Protein AF-A0A6N7SR14-F1 (afdb_monomer)

pLDDT: mean 85.03, std 13.59, range [42.34, 95.38]

Secondary structure (DSSP, 8-state):
----HHHHHHHHHTS-GGGGGSHHHHHHHHHHHHH--S--HHHHHHHHHHHH------SSHHHHHHHIIIIIIHHHHTT-

Foldseek 3Di:
DPDQPLRVLCVVVVHDSLCLQDPVNVLVSLVVLLVDDDDAVVSLQVSCCSRPVDHDDDRGSVRSNVCCCPPPVVVVPVVD

Mean predicted aligned error: 5.09 Å

Radius of gyration: 11.95 Å; Cα contacts (8 Å, |Δi|>4): 66; chains: 1; bounding box: 28×22×35 Å

Sequence (80 aa):
MKTDLLENIAEALGIYISDLRHEDIQKQTLSYIIGCNGYEAVEWNKLIHYMFGIKCDFSSESEAKDFYIRKIAAPVYRKI

Solvent-accessible surface area (backbone atoms only — not comparable to full-atom values): 4745 Å² total; per-residue (Å²): 127,90,68,54,61,56,55,48,55,18,59,76,70,75,50,56,64,79,50,47,55,37,70,74,45,46,65,62,45,51,69,54,58,72,68,60,79,94,58,58,21,68,47,50,28,51,42,46,24,65,46,71,69,43,87,60,83,46,88,33,50,67,56,42,50,52,46,43,48,65,71,58,50,46,68,67,59,72,79,110

Structure (mmCIF, N/CA/C/O backbone):
data_AF-A0A6N7SR14-F1
#
_entry.id   AF-A0A6N7SR14-F1
#
loop_
_atom_site.group_PDB
_atom_site.id
_atom_site.type_symbol
_atom_site.label_atom_id
_atom_site.label_alt_id
_atom_site.label_comp_id
_atom_site.label_asym_id
_atom_site.label_entity_id
_atom_site.label_seq_id
_atom_site.pdbx_PDB_ins_code
_atom_site.Cartn_x
_atom_site.Cartn_y
_atom_site.Cartn_z
_atom_site.occupancy
_atom_site.B_iso_or_equiv
_atom_site.auth_seq_id
_atom_site.auth_comp_id
_atom_site.auth_asym_id
_atom_site.auth_atom_id
_atom_site.pdbx_PDB_model_num
ATOM 1 N N . MET A 1 1 ? 3.443 12.218 16.535 1.00 42.34 1 MET A N 1
ATOM 2 C CA . MET A 1 1 ? 4.330 11.107 16.118 1.00 42.34 1 MET A CA 1
ATOM 3 C C . MET A 1 1 ? 4.120 10.920 14.625 1.00 42.34 1 MET A C 1
ATOM 5 O O . MET A 1 1 ? 3.006 11.173 14.187 1.00 42.34 1 MET A O 1
ATOM 9 N N . LYS A 1 2 ? 5.149 10.593 13.831 1.00 53.69 2 LYS A N 1
ATOM 10 C CA . LYS A 1 2 ? 4.907 10.212 12.430 1.00 53.69 2 LYS A CA 1
ATOM 11 C C . LYS A 1 2 ? 4.217 8.846 12.468 1.00 53.69 2 LYS A C 1
ATOM 13 O O . LYS A 1 2 ? 4.856 7.887 12.874 1.00 53.69 2 LYS A O 1
ATOM 18 N N . THR A 1 3 ? 2.923 8.810 12.175 1.00 65.50 3 THR A N 1
ATOM 19 C CA . THR A 1 3 ? 2.126 7.582 12.074 1.00 65.50 3 THR A CA 1
ATOM 20 C C . THR A 1 3 ? 2.673 6.737 10.924 1.00 65.50 3 THR A C 1
ATOM 22 O O . THR A 1 3 ? 2.959 7.300 9.860 1.00 65.50 3 THR A O 1
ATOM 25 N N . ASP A 1 4 ? 2.839 5.428 11.131 1.00 90.00 4 ASP A N 1
ATOM 26 C CA . ASP A 1 4 ? 3.287 4.488 10.093 1.00 90.00 4 ASP A CA 1
ATOM 27 C C . ASP A 1 4 ? 2.371 4.586 8.859 1.00 90.00 4 ASP A C 1
ATOM 29 O O . ASP A 1 4 ? 1.175 4.873 8.978 1.00 90.00 4 ASP A O 1
ATOM 33 N N . LEU A 1 5 ? 2.901 4.364 7.649 1.00 92.00 5 LEU A N 1
ATOM 34 C CA . LEU A 1 5 ? 2.121 4.586 6.417 1.00 92.00 5 LEU A CA 1
ATOM 35 C C . LEU A 1 5 ? 0.870 3.694 6.362 1.00 92.00 5 LEU A C 1
ATOM 37 O O . LEU A 1 5 ? -0.203 4.146 5.968 1.00 92.00 5 LEU A O 1
ATOM 41 N N . LEU A 1 6 ? 0.999 2.438 6.798 1.00 92.56 6 LEU A N 1
ATOM 42 C CA . LEU A 1 6 ? -0.112 1.485 6.890 1.00 92.56 6 LEU A CA 1
ATOM 43 C C . LEU A 1 6 ? -1.211 1.964 7.843 1.00 92.56 6 LEU A C 1
ATOM 45 O O . LEU A 1 6 ? -2.393 1.868 7.518 1.00 92.56 6 LEU A O 1
ATOM 49 N N . GLU A 1 7 ? -0.813 2.480 9.003 1.00 92.62 7 GLU A N 1
ATOM 50 C CA . GLU A 1 7 ? -1.733 2.993 10.015 1.00 92.62 7 GLU A CA 1
ATOM 51 C C . GLU A 1 7 ? -2.458 4.237 9.509 1.00 92.62 7 GLU A C 1
ATOM 53 O O . GLU A 1 7 ? -3.678 4.303 9.618 1.00 92.62 7 GLU A O 1
ATOM 58 N N . ASN A 1 8 ? -1.741 5.168 8.871 1.00 92.12 8 ASN A N 1
ATOM 59 C CA . ASN A 1 8 ? -2.352 6.373 8.313 1.00 92.12 8 ASN A CA 1
ATOM 60 C C . ASN A 1 8 ? -3.395 6.034 7.233 1.00 92.12 8 ASN A C 1
ATOM 62 O O . ASN A 1 8 ? -4.492 6.584 7.227 1.00 92.12 8 ASN A O 1
ATOM 66 N N . ILE A 1 9 ? -3.096 5.080 6.343 1.00 91.81 9 ILE A N 1
ATOM 67 C CA . ILE A 1 9 ? -4.056 4.651 5.315 1.00 91.81 9 ILE A CA 1
ATOM 68 C C . ILE A 1 9 ? -5.298 4.017 5.954 1.00 91.81 9 ILE A C 1
ATOM 70 O O . ILE A 1 9 ? -6.419 4.327 5.549 1.00 91.81 9 ILE A O 1
ATOM 74 N N . ALA A 1 10 ? -5.118 3.138 6.943 1.00 92.00 10 ALA A N 1
ATOM 75 C CA . ALA A 1 10 ? -6.234 2.494 7.633 1.00 92.00 10 ALA A CA 1
ATOM 76 C C . ALA A 1 10 ? -7.109 3.516 8.382 1.00 92.00 10 ALA A C 1
ATOM 78 O O . ALA A 1 10 ? -8.333 3.492 8.254 1.00 92.00 10 ALA A O 1
ATOM 79 N N . GLU A 1 11 ? -6.481 4.458 9.091 1.00 92.12 11 GLU A N 1
ATOM 80 C CA . GLU A 1 11 ? -7.154 5.540 9.813 1.00 92.12 11 GLU A CA 1
ATOM 81 C C . GLU A 1 11 ? -7.930 6.458 8.861 1.00 92.12 11 GLU A C 1
ATOM 83 O O . GLU A 1 11 ? -9.106 6.736 9.094 1.00 92.12 11 GLU A O 1
ATOM 88 N N . ALA A 1 12 ? -7.319 6.867 7.747 1.00 89.56 12 ALA A N 1
ATOM 89 C CA . ALA A 1 12 ? -7.951 7.746 6.767 1.00 89.56 12 ALA A CA 1
ATOM 90 C C . ALA A 1 12 ? -9.177 7.125 6.084 1.00 89.56 12 ALA A C 1
ATOM 92 O O . ALA A 1 12 ? -10.086 7.843 5.667 1.00 89.56 12 ALA A O 1
ATOM 93 N N . LEU A 1 13 ? -9.203 5.798 5.969 1.00 89.50 13 LEU A N 1
ATOM 94 C CA . LEU A 1 13 ? -10.326 5.047 5.412 1.00 89.50 13 LEU A CA 1
ATOM 95 C C . LEU A 1 13 ? -11.327 4.587 6.484 1.00 89.50 13 LEU A C 1
ATOM 97 O O . LEU A 1 13 ? -12.391 4.083 6.131 1.00 89.50 13 LEU A O 1
ATOM 101 N N . GLY A 1 14 ? -11.020 4.768 7.773 1.00 92.12 14 GLY A N 1
ATOM 102 C CA . GLY A 1 14 ? -11.870 4.329 8.880 1.00 92.12 14 GLY A CA 1
ATOM 103 C C . GLY A 1 14 ? -12.010 2.806 8.975 1.00 92.12 14 GLY A C 1
ATOM 104 O O . GLY A 1 14 ? -13.077 2.313 9.337 1.00 92.12 14 GLY A O 1
ATOM 105 N N . ILE A 1 15 ? -10.956 2.066 8.622 1.00 92.75 15 ILE A N 1
ATOM 106 C CA . ILE A 1 15 ? -10.928 0.595 8.575 1.00 92.75 15 ILE A CA 1
ATOM 107 C C . ILE A 1 15 ? -9.815 0.029 9.458 1.00 92.75 15 ILE A C 1
ATOM 109 O O . ILE A 1 15 ? -8.934 0.753 9.925 1.00 92.75 15 ILE A O 1
ATOM 113 N N . TYR A 1 16 ? -9.809 -1.288 9.659 1.00 94.31 16 TYR A N 1
ATOM 114 C CA . TYR A 1 16 ? -8.684 -1.955 10.302 1.00 94.31 16 TYR A CA 1
ATOM 115 C C . TYR A 1 16 ? -7.547 -2.185 9.300 1.00 94.31 16 TYR A C 1
ATOM 117 O O . TYR A 1 16 ? -7.775 -2.437 8.118 1.00 94.31 16 TYR A O 1
ATOM 125 N N . ILE A 1 17 ? -6.298 -2.197 9.779 1.00 93.31 17 ILE A N 1
ATOM 126 C CA . ILE A 1 17 ? -5.121 -2.506 8.941 1.00 93.31 17 ILE A CA 1
ATOM 127 C C . ILE A 1 17 ? -5.289 -3.863 8.245 1.00 93.31 17 ILE A C 1
ATOM 129 O O . ILE A 1 17 ? -4.940 -4.003 7.075 1.00 93.31 17 ILE A O 1
ATOM 133 N N . SER A 1 18 ? -5.883 -4.847 8.933 1.00 94.50 18 SER A N 1
ATOM 134 C CA . SER A 1 18 ? -6.194 -6.170 8.375 1.00 94.50 18 SER A CA 1
ATOM 135 C C . SER A 1 18 ? -6.999 -6.113 7.083 1.00 94.50 18 SER A C 1
ATOM 137 O O . SER A 1 18 ? -6.829 -7.004 6.243 1.00 94.50 18 SER A O 1
ATOM 1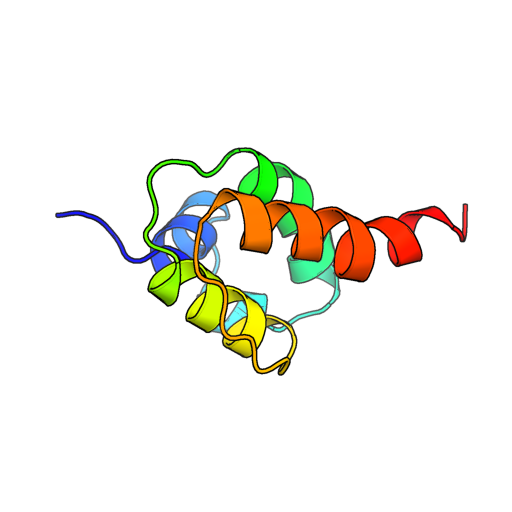39 N N . ASP A 1 19 ? -7.823 -5.076 6.927 1.00 93.25 19 ASP A N 1
ATOM 140 C CA . ASP A 1 19 ? -8.771 -4.938 5.831 1.00 93.25 19 ASP A CA 1
ATOM 141 C C . ASP A 1 19 ? -8.090 -4.475 4.537 1.00 93.25 19 ASP A C 1
ATOM 143 O O . ASP A 1 19 ? -8.578 -4.755 3.443 1.00 93.25 19 ASP A O 1
ATOM 147 N N . LEU A 1 20 ? -6.897 -3.870 4.631 1.00 91.38 20 LEU A N 1
ATOM 148 C CA . LEU A 1 20 ? -6.082 -3.452 3.480 1.00 91.38 20 LEU A CA 1
ATOM 149 C C . LEU A 1 20 ? -5.639 -4.626 2.584 1.00 91.38 20 LEU A C 1
ATOM 151 O O . LEU A 1 20 ? -5.135 -4.420 1.480 1.00 91.38 20 LEU A O 1
ATOM 155 N N . ARG A 1 21 ? -5.822 -5.870 3.041 1.00 90.69 21 ARG A N 1
ATOM 156 C CA . ARG A 1 21 ? -5.557 -7.091 2.263 1.00 90.69 21 ARG A CA 1
ATOM 157 C C . ARG A 1 21 ? -6.744 -7.535 1.403 1.00 90.69 21 ARG A C 1
ATOM 159 O O . ARG A 1 21 ? -6.589 -8.451 0.601 1.00 90.69 21 ARG A O 1
ATOM 166 N N . HIS A 1 22 ? -7.915 -6.918 1.559 1.00 90.44 22 HIS A N 1
ATOM 167 C CA . HIS A 1 22 ? -9.074 -7.210 0.721 1.00 90.44 22 HIS A CA 1
ATOM 168 C C . HIS A 1 22 ? -8.973 -6.483 -0.621 1.00 90.44 22 HIS A C 1
ATOM 170 O O . HIS A 1 22 ? -8.702 -5.285 -0.674 1.00 90.44 22 HIS A O 1
ATOM 176 N N . GLU A 1 23 ? -9.240 -7.201 -1.712 1.00 84.88 23 GLU A N 1
ATOM 177 C CA . GLU A 1 23 ? -9.086 -6.691 -3.081 1.00 84.88 23 GLU A CA 1
ATOM 178 C C . GLU A 1 23 ? -9.904 -5.409 -3.337 1.00 84.88 23 GLU A C 1
ATOM 180 O O . GLU A 1 23 ? -9.420 -4.470 -3.971 1.00 84.88 23 GLU A O 1
ATOM 185 N N . ASP A 1 24 ? -11.124 -5.330 -2.802 1.00 84.75 24 ASP A N 1
ATOM 186 C CA . ASP A 1 24 ? -11.991 -4.158 -2.974 1.00 84.75 24 ASP A CA 1
ATOM 187 C C . ASP A 1 24 ? -11.465 -2.924 -2.234 1.00 84.75 24 ASP A C 1
ATOM 189 O O . ASP A 1 24 ? -11.593 -1.803 -2.729 1.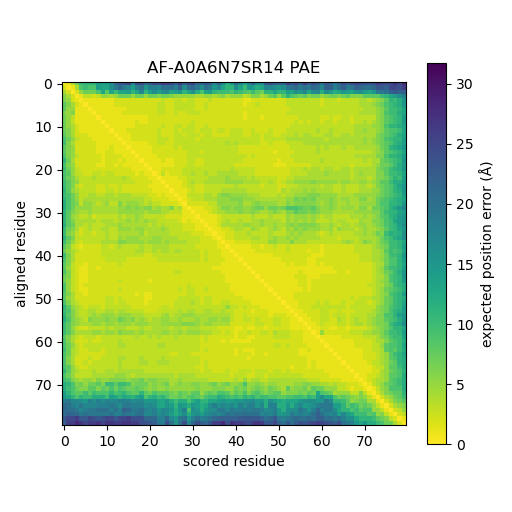00 84.75 24 ASP A O 1
ATOM 193 N N . ILE A 1 25 ? -10.819 -3.127 -1.084 1.00 86.88 25 ILE A N 1
ATOM 194 C CA . ILE A 1 25 ? -10.164 -2.061 -0.322 1.00 86.88 25 ILE A CA 1
ATOM 195 C C . ILE A 1 25 ? -8.887 -1.617 -1.035 1.00 86.88 25 ILE A C 1
ATOM 197 O O . ILE A 1 25 ? -8.660 -0.421 -1.200 1.00 86.88 25 ILE A O 1
ATOM 201 N N . GLN A 1 26 ? -8.087 -2.553 -1.551 1.00 86.31 26 GLN A N 1
ATOM 202 C CA . GLN A 1 26 ? -6.882 -2.235 -2.324 1.00 86.31 26 GLN A CA 1
ATOM 203 C C . GLN A 1 26 ? -7.187 -1.330 -3.519 1.00 86.31 26 GLN A C 1
ATOM 205 O O . GLN A 1 26 ? -6.460 -0.367 -3.760 1.00 86.31 26 GLN A O 1
ATOM 210 N N . LYS A 1 27 ? -8.291 -1.577 -4.233 1.00 79.56 27 LYS A N 1
ATOM 211 C CA . LYS A 1 27 ? -8.735 -0.712 -5.339 1.00 79.56 27 LYS A CA 1
ATOM 212 C C . LYS A 1 27 ? -9.110 0.695 -4.865 1.00 79.56 27 LYS A C 1
ATOM 214 O O . LYS A 1 27 ? -8.795 1.666 -5.547 1.00 79.56 27 LYS A O 1
ATOM 219 N N . GLN A 1 28 ? -9.744 0.816 -3.699 1.00 79.38 28 GLN A N 1
ATOM 220 C CA . GLN A 1 28 ? -10.155 2.104 -3.125 1.00 79.38 28 GLN A CA 1
ATOM 221 C C . GLN A 1 28 ? -8.978 2.910 -2.562 1.00 79.38 28 GLN A C 1
ATOM 223 O O . GLN A 1 28 ? -8.972 4.135 -2.653 1.00 79.38 28 GLN A O 1
ATOM 228 N N . THR A 1 29 ? -7.944 2.237 -2.049 1.00 83.00 29 THR A N 1
ATOM 229 C CA . THR A 1 29 ? -6.746 2.891 -1.487 1.00 83.00 29 THR A CA 1
ATOM 230 C C . THR A 1 29 ? -5.899 3.634 -2.526 1.00 83.00 29 THR A C 1
ATOM 232 O O . THR A 1 29 ? -5.044 4.432 -2.148 1.00 83.00 29 THR A O 1
ATOM 235 N N . LEU A 1 30 ? -6.146 3.423 -3.825 1.00 76.50 30 LEU A N 1
ATOM 236 C CA . LEU A 1 30 ? -5.361 3.983 -4.927 1.00 76.50 30 LEU A CA 1
ATOM 237 C C . LEU A 1 30 ? -5.268 5.512 -4.888 1.00 76.50 30 LEU A C 1
ATOM 239 O O . LEU A 1 30 ? -4.176 6.070 -4.999 1.00 76.50 30 LEU A O 1
ATOM 243 N N . SER A 1 31 ? -6.407 6.190 -4.740 1.00 76.81 31 SER A N 1
ATOM 244 C CA . SER A 1 31 ? -6.461 7.657 -4.725 1.00 76.81 31 SER A CA 1
ATOM 245 C C . SER A 1 31 ? -5.713 8.231 -3.524 1.00 76.81 31 SER A C 1
ATOM 247 O O . SER A 1 31 ? -5.017 9.238 -3.646 1.00 76.81 31 SER A O 1
ATOM 249 N N . TYR A 1 32 ? -5.810 7.551 -2.382 1.00 85.94 32 TYR A N 1
ATOM 250 C CA . TYR A 1 32 ? -5.161 7.957 -1.148 1.00 85.94 32 TYR A CA 1
ATOM 251 C C . TYR A 1 32 ? -3.644 7.736 -1.203 1.00 85.94 32 TYR A C 1
ATOM 253 O O . TYR A 1 32 ? -2.878 8.654 -0.924 1.00 85.94 32 TYR A O 1
ATOM 261 N N . ILE A 1 33 ? -3.199 6.566 -1.672 1.00 86.12 33 ILE A N 1
ATOM 262 C CA . ILE A 1 33 ? -1.780 6.220 -1.828 1.00 86.12 33 ILE A CA 1
ATOM 263 C C . ILE A 1 33 ? -1.044 7.213 -2.740 1.00 86.12 33 ILE A C 1
ATOM 265 O O . ILE A 1 33 ? 0.072 7.623 -2.427 1.00 86.12 33 ILE A O 1
ATOM 269 N N . ILE A 1 34 ? -1.665 7.652 -3.839 1.00 80.38 34 ILE A N 1
ATOM 270 C CA . ILE A 1 34 ? -1.074 8.673 -4.721 1.00 80.38 34 ILE A CA 1
ATOM 271 C C . ILE A 1 34 ? -0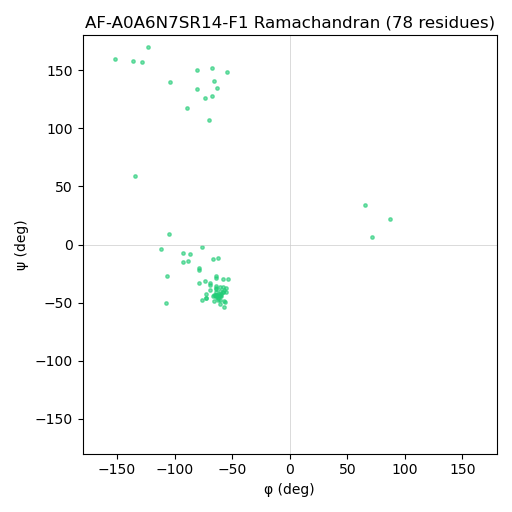.911 10.017 -3.984 1.00 80.38 34 ILE A C 1
ATOM 273 O O . ILE A 1 34 ? 0.069 10.730 -4.209 1.00 80.38 34 ILE A O 1
ATOM 277 N N . GLY A 1 35 ? -1.850 10.353 -3.094 1.00 85.62 35 GLY A N 1
ATOM 278 C CA . GLY A 1 35 ? -1.846 11.585 -2.303 1.00 85.62 35 GLY A CA 1
ATOM 279 C C . GLY A 1 35 ? -0.909 11.581 -1.088 1.00 85.62 35 GLY A C 1
ATOM 280 O O . GLY A 1 35 ? -0.509 12.654 -0.632 1.00 85.62 35 GLY A O 1
ATOM 281 N N . CYS A 1 36 ? -0.522 10.414 -0.565 1.00 88.88 36 CYS A N 1
ATOM 282 C CA . CYS A 1 36 ? 0.418 10.305 0.554 1.00 88.88 36 CYS A CA 1
ATOM 283 C C . CYS A 1 36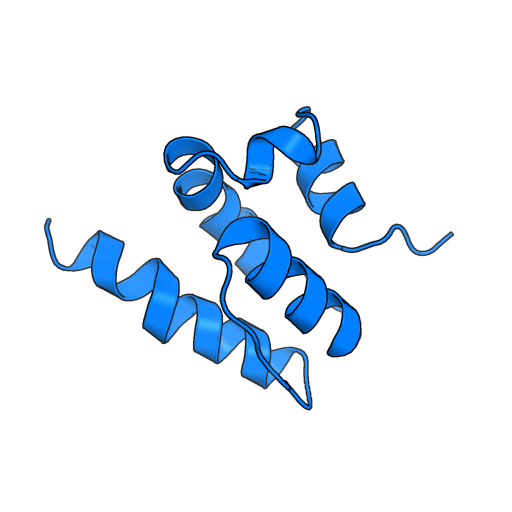 ? 1.822 10.750 0.144 1.00 88.88 36 CYS A C 1
ATOM 285 O O . CYS A 1 36 ? 2.365 10.225 -0.819 1.00 88.88 36 CYS A O 1
ATOM 287 N N . ASN A 1 37 ? 2.446 11.669 0.883 1.00 90.25 37 ASN A N 1
ATOM 288 C CA . ASN A 1 37 ? 3.812 12.134 0.626 1.00 90.25 37 ASN A CA 1
ATOM 289 C C . ASN A 1 37 ? 4.621 12.234 1.926 1.00 90.25 37 ASN A C 1
ATOM 291 O O . ASN A 1 37 ? 4.047 12.419 2.998 1.00 90.25 37 ASN A O 1
ATOM 295 N N . GLY A 1 38 ? 5.950 12.189 1.821 1.00 91.00 38 GLY A N 1
ATOM 296 C CA . GLY A 1 38 ? 6.865 12.422 2.943 1.0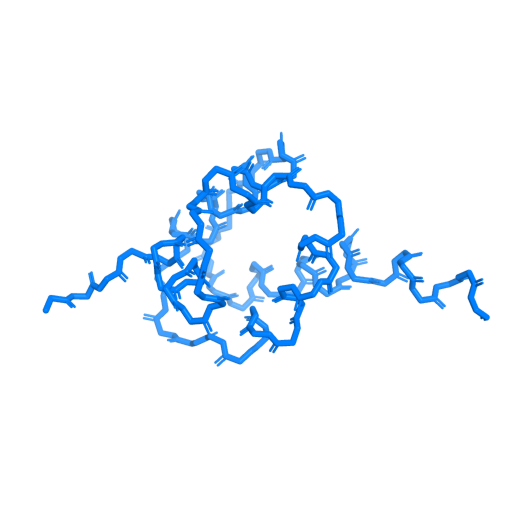0 91.00 38 GLY A CA 1
ATOM 297 C C . GLY A 1 38 ? 7.177 11.174 3.772 1.00 91.00 38 GLY A C 1
ATOM 298 O O . GLY A 1 38 ? 7.579 11.297 4.936 1.00 91.00 38 GLY A O 1
ATOM 299 N N . TYR A 1 39 ? 6.999 9.995 3.173 1.00 91.94 39 TYR A N 1
ATOM 300 C CA . TYR A 1 39 ? 7.252 8.696 3.790 1.00 91.94 39 TYR A CA 1
ATOM 301 C C . TYR A 1 39 ? 8.551 8.087 3.270 1.00 91.94 39 TYR A C 1
ATOM 303 O O . TYR A 1 39 ? 8.864 8.154 2.083 1.00 91.94 39 TYR A O 1
ATOM 311 N N . GLU A 1 40 ? 9.315 7.465 4.165 1.00 93.69 40 GLU A N 1
ATOM 312 C CA . GLU A 1 40 ? 10.555 6.783 3.797 1.00 93.69 40 GLU A CA 1
ATOM 313 C C . GLU A 1 40 ? 10.278 5.543 2.940 1.00 93.69 40 GLU A C 1
ATOM 315 O O . GLU A 1 40 ? 9.239 4.896 3.070 1.00 93.69 40 GLU A O 1
ATOM 320 N N . ALA A 1 41 ? 11.230 5.164 2.085 1.00 93.19 41 ALA A N 1
ATOM 321 C CA . ALA A 1 41 ? 11.067 4.028 1.175 1.00 93.19 41 ALA A CA 1
ATOM 322 C C . ALA A 1 41 ? 10.771 2.701 1.906 1.00 93.19 41 ALA A C 1
ATOM 324 O O . ALA A 1 41 ? 10.031 1.861 1.396 1.00 93.19 41 ALA A O 1
ATOM 325 N N . VAL A 1 42 ? 11.272 2.541 3.138 1.00 94.31 42 VAL A N 1
ATOM 326 C CA . VAL A 1 42 ? 10.980 1.376 3.987 1.00 94.31 42 VAL A CA 1
ATOM 327 C C . VAL A 1 42 ? 9.485 1.230 4.291 1.00 94.31 42 VAL A C 1
ATOM 329 O O . VAL A 1 42 ? 8.970 0.113 4.289 1.00 94.31 42 VAL A O 1
ATOM 332 N N . GLU A 1 43 ? 8.767 2.338 4.478 1.00 94.81 43 GLU A N 1
ATOM 333 C CA . GLU A 1 43 ? 7.323 2.334 4.738 1.00 94.81 43 GLU A CA 1
ATOM 334 C C . GLU A 1 43 ? 6.541 1.905 3.500 1.00 94.81 43 GLU A C 1
ATOM 336 O O . GLU A 1 43 ? 5.609 1.105 3.577 1.00 94.81 43 GLU A O 1
ATOM 341 N N . TRP A 1 44 ? 6.984 2.360 2.331 1.00 94.38 44 TRP A N 1
ATOM 342 C CA . TRP A 1 44 ? 6.428 1.931 1.058 1.00 94.38 44 TRP A CA 1
ATOM 343 C C . TRP A 1 44 ? 6.665 0.441 0.787 1.00 94.38 44 TRP A C 1
ATOM 345 O O . TRP A 1 44 ? 5.740 -0.264 0.383 1.00 94.38 44 TRP A O 1
ATOM 355 N N . ASN A 1 45 ? 7.869 -0.068 1.061 1.00 94.38 45 ASN A N 1
ATOM 356 C CA . ASN A 1 45 ? 8.180 -1.495 0.937 1.00 94.38 45 ASN A CA 1
ATOM 357 C C . ASN A 1 45 ? 7.276 -2.346 1.844 1.00 94.38 45 ASN A C 1
ATOM 359 O O . ASN A 1 45 ? 6.723 -3.353 1.393 1.00 94.38 45 ASN A O 1
ATOM 363 N N . LYS A 1 46 ? 7.069 -1.917 3.100 1.00 94.25 46 LYS A N 1
ATOM 364 C CA . LYS A 1 46 ? 6.136 -2.564 4.037 1.00 94.25 46 LYS A CA 1
ATOM 365 C C . LYS A 1 46 ? 4.702 -2.544 3.510 1.00 94.25 46 LYS A C 1
ATOM 367 O O . LYS A 1 46 ? 4.057 -3.588 3.510 1.00 94.25 46 LYS A O 1
ATOM 372 N N . LEU A 1 47 ? 4.221 -1.392 3.037 1.00 93.31 47 LEU A N 1
ATOM 373 C CA . LEU A 1 47 ? 2.867 -1.226 2.505 1.00 93.31 47 LEU A CA 1
ATOM 374 C C . LEU A 1 47 ? 2.595 -2.186 1.343 1.00 93.31 47 LEU A C 1
ATOM 376 O O . LEU A 1 47 ? 1.632 -2.952 1.378 1.00 93.31 47 LEU A O 1
ATOM 380 N N . ILE A 1 48 ? 3.459 -2.170 0.324 1.00 92.12 48 ILE A N 1
ATOM 381 C CA . ILE A 1 48 ? 3.283 -2.997 -0.875 1.00 92.12 48 ILE A CA 1
ATOM 382 C C . ILE A 1 48 ? 3.356 -4.484 -0.533 1.00 92.12 48 ILE A C 1
ATOM 384 O O . ILE A 1 48 ? 2.544 -5.274 -1.025 1.00 92.12 48 ILE A O 1
ATOM 388 N N . HIS A 1 49 ? 4.282 -4.868 0.346 1.00 94.25 49 HIS A N 1
ATOM 389 C CA . HIS A 1 49 ? 4.378 -6.248 0.796 1.00 94.25 49 HIS A CA 1
ATOM 390 C C . HIS A 1 49 ? 3.136 -6.683 1.573 1.00 94.25 49 HIS A C 1
ATOM 392 O O . HIS A 1 49 ? 2.613 -7.767 1.327 1.00 94.25 49 HIS A O 1
ATOM 398 N N . TYR A 1 50 ? 2.639 -5.835 2.471 1.00 93.56 50 TYR A N 1
ATOM 399 C CA . TYR A 1 50 ? 1.479 -6.144 3.294 1.00 93.56 50 TYR A CA 1
ATOM 400 C C . TYR A 1 50 ? 0.203 -6.295 2.463 1.00 93.56 50 TYR A C 1
ATOM 402 O O . TYR A 1 50 ? -0.520 -7.278 2.616 1.00 93.56 50 TYR A O 1
ATOM 410 N N . MET A 1 51 ? -0.065 -5.336 1.574 1.00 90.94 51 MET A N 1
ATOM 411 C CA . MET A 1 51 ? -1.291 -5.316 0.778 1.00 90.94 51 MET A CA 1
ATOM 412 C C . MET A 1 51 ? -1.274 -6.389 -0.312 1.00 90.94 51 MET A C 1
ATOM 414 O O . MET A 1 51 ? -2.244 -7.121 -0.465 1.00 90.94 51 MET A O 1
ATOM 418 N N . PHE A 1 52 ? -0.170 -6.524 -1.048 1.00 88.62 52 PHE A N 1
ATOM 419 C CA . PHE A 1 52 ? -0.142 -7.320 -2.281 1.00 88.62 52 PHE A CA 1
ATOM 420 C C . PHE A 1 52 ? 0.710 -8.590 -2.183 1.00 88.62 52 PHE A C 1
ATOM 422 O O . PHE A 1 52 ? 0.784 -9.354 -3.142 1.00 88.62 52 PHE A O 1
ATOM 429 N N . GLY A 1 53 ? 1.401 -8.818 -1.062 1.00 90.75 53 GLY A N 1
ATOM 430 C CA . GLY A 1 53 ? 2.344 -9.930 -0.909 1.00 90.75 53 GLY A CA 1
ATOM 431 C C . GLY A 1 53 ? 3.638 -9.764 -1.716 1.00 90.75 53 GLY A C 1
ATOM 432 O O . GLY A 1 53 ? 4.462 -10.678 -1.757 1.00 90.75 53 GLY A O 1
ATOM 433 N N . ILE A 1 54 ? 3.857 -8.608 -2.351 1.00 91.50 54 ILE A N 1
ATOM 434 C CA . ILE A 1 54 ? 4.992 -8.369 -3.250 1.00 91.50 54 ILE A CA 1
ATOM 435 C C . ILE A 1 54 ? 6.172 -7.833 -2.442 1.00 91.50 54 ILE A C 1
ATOM 437 O O . ILE A 1 54 ? 6.098 -6.755 -1.858 1.00 91.50 54 ILE A O 1
ATOM 441 N N . LYS A 1 55 ? 7.283 -8.572 -2.414 1.00 93.62 55 LYS A N 1
ATOM 442 C CA . LYS A 1 55 ? 8.533 -8.061 -1.839 1.00 93.62 55 LYS A CA 1
ATOM 443 C C . LYS A 1 55 ? 9.152 -7.034 -2.783 1.00 93.62 55 LYS A C 1
ATOM 445 O O . LYS A 1 55 ? 9.378 -7.339 -3.952 1.00 93.62 55 LYS A O 1
ATOM 450 N N . CYS A 1 56 ? 9.425 -5.850 -2.251 1.00 92.19 56 CYS A N 1
ATOM 451 C CA . CYS A 1 56 ? 10.052 -4.737 -2.955 1.00 92.19 56 CYS A CA 1
ATOM 452 C C . CYS A 1 56 ? 11.249 -4.232 -2.148 1.00 92.19 56 CYS A C 1
ATOM 454 O O . CYS A 1 56 ? 11.299 -4.434 -0.934 1.00 92.19 56 CYS A O 1
ATOM 456 N N . ASP A 1 57 ? 12.183 -3.580 -2.830 1.00 94.75 57 ASP A N 1
ATOM 457 C CA . ASP A 1 57 ? 13.341 -2.930 -2.216 1.00 94.75 57 ASP A CA 1
ATOM 458 C C . ASP A 1 57 ? 13.524 -1.538 -2.829 1.00 94.75 57 ASP A C 1
ATOM 460 O O . ASP A 1 57 ? 14.510 -1.239 -3.497 1.00 94.75 57 ASP A O 1
ATOM 464 N N . PHE A 1 58 ? 12.484 -0.710 -2.700 1.00 95.19 58 PHE A N 1
ATOM 465 C CA . PHE A 1 58 ? 12.516 0.656 -3.202 1.00 95.19 58 PHE A CA 1
ATOM 466 C C . PHE A 1 58 ? 13.541 1.477 -2.432 1.00 95.19 58 PHE A 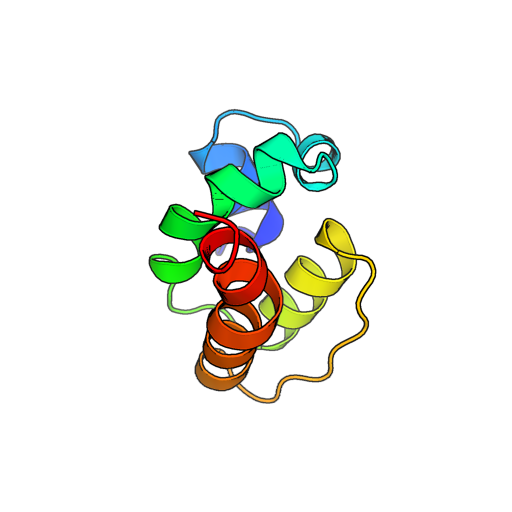C 1
ATOM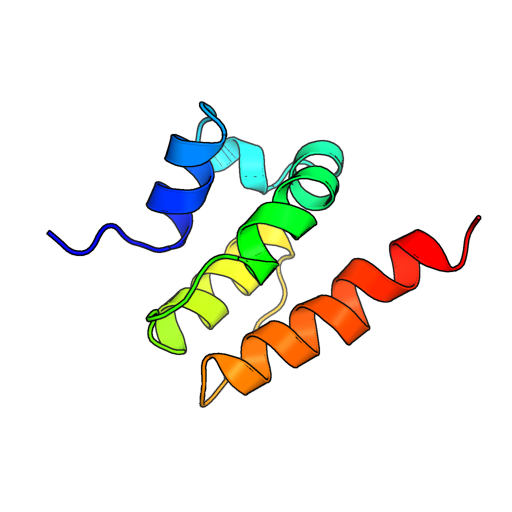 468 O O . PHE A 1 58 ? 13.637 1.406 -1.205 1.00 95.19 58 PHE A O 1
ATOM 475 N N . SER A 1 59 ? 14.245 2.319 -3.175 1.00 95.38 59 SER A N 1
ATOM 476 C CA . SER A 1 59 ? 15.235 3.266 -2.669 1.00 95.38 59 SER A CA 1
ATOM 477 C C . SER A 1 59 ? 14.642 4.649 -2.384 1.00 95.38 59 SER A C 1
ATOM 479 O O . SER A 1 59 ? 15.256 5.467 -1.700 1.00 95.38 59 SER A O 1
ATOM 481 N N . SER A 1 60 ? 13.441 4.933 -2.899 1.00 95.12 60 SER A N 1
ATOM 482 C CA . SER A 1 60 ? 12.772 6.224 -2.738 1.00 95.12 60 SER A CA 1
ATOM 483 C C . SER A 1 60 ? 11.246 6.110 -2.783 1.00 95.12 60 SER A C 1
ATOM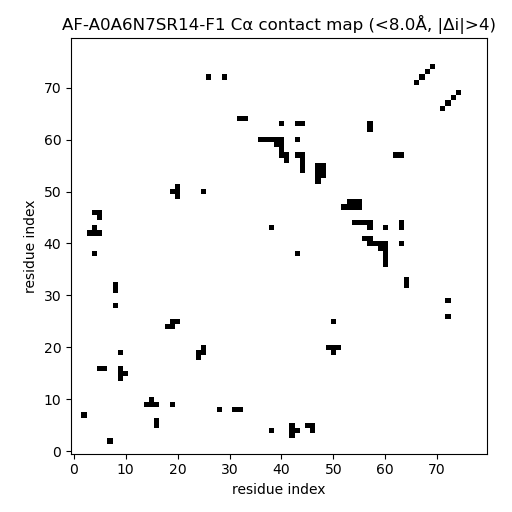 485 O O . SER A 1 60 ? 10.686 5.169 -3.345 1.00 95.12 60 SER A O 1
ATOM 487 N N . GLU A 1 61 ? 10.564 7.119 -2.238 1.00 93.44 61 GLU A N 1
ATOM 488 C CA . GLU A 1 61 ? 9.107 7.273 -2.361 1.00 93.44 61 GLU A CA 1
ATOM 489 C C . GLU A 1 61 ? 8.655 7.357 -3.829 1.00 93.44 61 GLU A C 1
ATOM 491 O O . GLU A 1 61 ? 7.653 6.751 -4.205 1.00 93.44 61 GLU A O 1
ATOM 496 N N . SER A 1 62 ? 9.400 8.085 -4.670 1.00 93.69 62 SER A N 1
ATOM 497 C CA . SER A 1 62 ? 9.062 8.231 -6.092 1.00 93.69 62 SER A CA 1
ATOM 498 C C . SER A 1 62 ? 9.050 6.881 -6.804 1.00 93.69 62 SER A C 1
ATOM 500 O O . SER A 1 62 ? 8.138 6.603 -7.578 1.00 93.69 62 SER A O 1
ATOM 502 N N . GLU A 1 63 ? 10.043 6.035 -6.525 1.00 94.62 63 GLU A N 1
ATOM 503 C CA . GLU A 1 63 ? 10.146 4.698 -7.110 1.00 94.62 63 GLU A CA 1
ATOM 504 C C . GLU A 1 63 ? 8.960 3.815 -6.697 1.00 94.62 63 GLU A C 1
ATOM 506 O O . GLU A 1 63 ? 8.345 3.156 -7.539 1.00 94.62 63 GLU A O 1
ATOM 511 N N . ALA A 1 64 ? 8.586 3.859 -5.417 1.00 92.75 64 ALA A N 1
ATOM 512 C CA . ALA A 1 64 ? 7.446 3.114 -4.904 1.00 92.75 64 ALA A CA 1
ATOM 513 C C . ALA A 1 64 ? 6.118 3.538 -5.550 1.00 92.75 64 ALA A C 1
ATOM 515 O O . ALA A 1 64 ? 5.308 2.691 -5.939 1.00 92.75 64 ALA A O 1
ATOM 516 N N . LYS A 1 65 ? 5.894 4.848 -5.701 1.00 90.19 65 LYS A N 1
ATOM 517 C CA . LYS A 1 65 ? 4.688 5.389 -6.344 1.00 90.19 65 LYS A CA 1
ATOM 518 C C . LYS A 1 65 ? 4.611 5.033 -7.820 1.00 90.19 65 LYS A C 1
ATOM 520 O O . LYS A 1 65 ? 3.556 4.603 -8.289 1.00 90.19 65 LYS A O 1
ATOM 525 N N . ASP A 1 66 ? 5.725 5.149 -8.537 1.00 91.25 66 ASP A N 1
ATOM 526 C CA . ASP A 1 66 ? 5.810 4.739 -9.938 1.00 91.25 66 ASP A CA 1
ATOM 527 C C . ASP A 1 66 ? 5.493 3.252 -10.102 1.00 91.25 66 ASP A C 1
ATOM 529 O O . ASP A 1 66 ? 4.745 2.865 -11.009 1.00 91.25 66 ASP A O 1
ATOM 533 N N . PHE A 1 67 ? 6.017 2.410 -9.207 1.00 90.81 67 PHE A N 1
ATOM 534 C CA . PHE A 1 67 ? 5.692 0.991 -9.180 1.00 90.81 67 PHE A CA 1
ATOM 535 C C . PHE A 1 67 ? 4.194 0.769 -8.955 1.00 90.81 67 PHE A C 1
ATOM 537 O O . PHE A 1 67 ? 3.559 0.063 -9.742 1.00 90.81 67 PHE A O 1
ATOM 544 N N . TYR A 1 68 ? 3.616 1.398 -7.930 1.00 86.81 68 TYR A N 1
ATOM 545 C CA . TYR A 1 68 ? 2.201 1.256 -7.596 1.00 86.81 68 TYR A CA 1
ATOM 546 C C . TYR A 1 68 ? 1.301 1.640 -8.781 1.00 86.81 68 TYR A C 1
ATOM 548 O O . TYR A 1 68 ? 0.454 0.853 -9.209 1.00 86.81 68 TYR A O 1
ATOM 556 N N . ILE A 1 69 ? 1.548 2.792 -9.409 1.00 84.44 69 ILE A N 1
ATOM 557 C CA . ILE A 1 69 ? 0.776 3.259 -10.568 1.00 84.44 69 ILE A CA 1
ATOM 558 C C . ILE A 1 69 ? 0.907 2.286 -11.750 1.00 84.44 69 ILE A C 1
ATOM 560 O O . ILE A 1 69 ? -0.091 1.889 -12.354 1.00 84.44 69 ILE A O 1
ATOM 564 N N . ARG A 1 70 ? 2.130 1.864 -12.095 1.00 84.00 70 ARG A N 1
ATOM 565 C CA . ARG A 1 70 ? 2.380 1.071 -13.313 1.00 84.00 70 ARG A CA 1
ATOM 566 C C . ARG A 1 70 ? 2.024 -0.405 -13.178 1.00 84.00 70 ARG A C 1
ATOM 568 O O . ARG A 1 70 ? 1.678 -1.034 -14.178 1.00 84.00 70 ARG A O 1
ATOM 575 N N . LYS A 1 71 ? 2.191 -0.984 -11.990 1.00 80.12 71 LYS A N 1
ATOM 576 C CA . LYS A 1 71 ? 2.084 -2.434 -11.771 1.00 80.12 71 LYS A CA 1
ATOM 577 C C . LYS A 1 71 ? 0.814 -2.841 -11.048 1.00 80.12 71 LYS A C 1
ATOM 579 O O . LYS A 1 71 ? 0.360 -3.955 -11.274 1.00 80.12 71 LYS A O 1
ATOM 584 N N . ILE A 1 72 ? 0.245 -1.959 -10.232 1.00 77.81 72 ILE A N 1
ATOM 585 C CA . ILE A 1 72 ? -0.928 -2.271 -9.413 1.00 77.81 72 ILE A CA 1
ATOM 586 C C . ILE A 1 72 ? -2.159 -1.563 -9.970 1.00 77.81 72 ILE A C 1
ATOM 588 O O . ILE A 1 72 ? -3.157 -2.218 -10.255 1.00 77.81 72 ILE A O 1
ATOM 592 N N . ALA A 1 73 ? -2.075 -0.255 -10.226 1.00 71.44 73 ALA A N 1
ATOM 593 C CA . ALA A 1 73 ? -3.214 0.513 -10.725 1.00 71.44 73 ALA A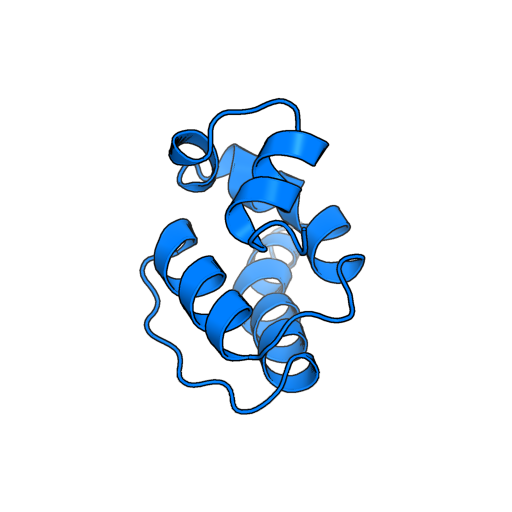 CA 1
ATOM 594 C C . ALA A 1 73 ? -3.499 0.270 -12.218 1.00 71.44 73 ALA A C 1
ATOM 596 O O . ALA A 1 73 ? -4.635 0.003 -12.602 1.00 71.44 73 ALA A O 1
ATOM 597 N N . ALA A 1 74 ? -2.484 0.322 -13.088 1.00 65.50 74 ALA A N 1
ATOM 598 C CA . ALA A 1 74 ? -2.679 0.236 -14.541 1.00 65.50 74 ALA A CA 1
ATOM 599 C C . ALA A 1 74 ? -3.390 -1.047 -15.049 1.00 65.50 74 ALA A C 1
ATOM 601 O O . ALA A 1 74 ? -4.189 -0.941 -15.985 1.00 65.50 74 ALA A O 1
ATOM 602 N N . PRO A 1 75 ? -3.172 -2.250 -14.475 1.00 60.69 75 PRO A N 1
ATOM 603 C CA . PRO A 1 75 ? -3.934 -3.445 -14.849 1.00 60.69 75 PRO A CA 1
ATOM 604 C C . PRO A 1 75 ? -5.432 -3.360 -14.528 1.00 60.69 75 PRO A C 1
ATOM 606 O O . PRO A 1 75 ? -6.225 -3.988 -15.227 1.00 60.69 75 PRO A O 1
ATOM 609 N N . VAL A 1 76 ? -5.827 -2.577 -13.516 1.00 55.19 76 VAL A N 1
ATOM 610 C CA . VAL A 1 76 ? -7.236 -2.379 -13.131 1.00 55.19 76 VAL A CA 1
ATOM 611 C C . VAL A 1 76 ? -7.988 -1.575 -14.199 1.00 55.19 76 VAL A C 1
ATOM 613 O O . VAL A 1 76 ? -9.138 -1.882 -14.495 1.00 55.19 76 VAL A O 1
ATOM 616 N N . TYR A 1 77 ? -7.325 -0.615 -14.854 1.00 48.94 77 TYR A N 1
ATOM 617 C CA . TYR A 1 77 ? -7.942 0.252 -15.871 1.00 48.94 77 TYR A CA 1
ATOM 618 C C . TYR A 1 77 ? -7.910 -0.302 -17.301 1.00 48.94 77 TYR A C 1
ATOM 620 O O . TYR A 1 77 ? -8.638 0.190 -18.152 1.00 48.94 77 TYR A O 1
ATOM 628 N N . ARG A 1 78 ? -7.110 -1.337 -17.596 1.00 47.44 78 ARG A N 1
ATOM 629 C CA . ARG A 1 78 ? -7.070 -1.961 -18.938 1.00 47.44 78 ARG A CA 1
ATOM 630 C C . ARG A 1 78 ? -8.258 -2.882 -19.250 1.00 47.44 78 ARG A C 1
ATOM 632 O O . ARG A 1 78 ? -8.307 -3.440 -20.341 1.00 47.44 78 ARG A O 1
ATOM 639 N N . LYS A 1 79 ? -9.174 -3.083 -18.301 1.00 43.41 79 LYS A N 1
ATOM 640 C CA . LYS A 1 79 ? -10.383 -3.907 -18.469 1.00 43.41 79 LYS A CA 1
ATOM 641 C C . LYS A 1 79 ? -11.673 -3.088 -18.634 1.00 43.41 79 LYS A C 1
ATOM 643 O O . LYS A 1 79 ? -12.745 -3.689 -18.603 1.00 43.41 79 LYS A O 1
ATOM 648 N N . ILE A 1 80 ? -11.572 -1.765 -18.788 1.00 42.59 80 ILE A N 1
ATOM 649 C CA . ILE A 1 80 ? -12.705 -0.867 -19.062 1.00 42.59 80 ILE A CA 1
ATOM 650 C C . ILE A 1 80 ? -12.659 -0.445 -20.528 1.00 42.59 80 ILE A C 1
ATOM 652 O O . ILE A 1 80 ? -11.548 -0.085 -20.983 1.00 42.59 80 ILE A O 1
#